Protein AF-S4PF97-F1 (afdb_monomer)

Sequence (84 aa):
VENTITVLLSLVTLLDAPENRARLLKDRALAIELCQIIHRTGLTQESVEALLLAADVLQPVVAAAREQLRKAMQDKIKELAPDE

Foldseek 3Di:
DVVLLVVLVVLLVQLVDPVSLVVCVVDVVSLVVLLVVLVVQCVPDPDPSSNVSSCSNVVSNVVSVVVVVVVVVVVVVCVVCVDD

Secondary structure (DSSP, 8-state):
-HHHHHHHHHHHHHHHSHHHHHHHHHSHHHHHHHHHHHHHHHHH---HHHHHHHHHHHHHHHHHHHHHHHHHHHHHHHHH----

Radius of gyration: 16.05 Å; Cα contacts (8 Å, |Δi|>4): 48; chains: 1; bounding box: 40×20×45 Å

Nearest PDB structures (foldseek):
  1seu-assembly1_A  TM=5.620E-01  e=6.776E+00  Homo sapiens
  3f57-assembly1_A  TM=5.747E-01  e=8.559E+00  Homo sapiens
  2n9d-assembly1_A  TM=4.299E-01  e=5.686E+00  Homo sapiens

Mean predicted aligned error: 4.06 Å

Structure (mmCIF, N/CA/C/O backbone):
data_AF-S4PF97-F1
#
_entry.id   AF-S4PF97-F1
#
loop_
_atom_site.group_PDB
_atom_site.id
_atom_site.type_symbol
_atom_site.label_atom_id
_atom_site.label_alt_id
_atom_site.label_comp_id
_atom_site.label_asym_id
_atom_site.label_entity_id
_atom_site.label_seq_id
_atom_site.pdbx_PDB_ins_code
_atom_site.Cartn_x
_atom_site.Cartn_y
_atom_site.Cartn_z
_atom_site.occupancy
_atom_site.B_iso_or_equiv
_atom_site.auth_seq_id
_atom_site.auth_comp_id
_atom_site.auth_asym_id
_atom_site.auth_atom_id
_atom_site.pdbx_PDB_model_num
ATOM 1 N N . VAL A 1 1 ? -13.376 0.079 15.916 1.00 66.62 1 VAL A N 1
ATOM 2 C CA . VAL A 1 1 ? -12.007 0.643 15.859 1.00 66.62 1 VAL A CA 1
ATOM 3 C C . VAL A 1 1 ? -10.962 -0.446 16.038 1.00 66.62 1 VAL A C 1
ATOM 5 O O . VAL A 1 1 ? -10.095 -0.546 15.186 1.00 66.62 1 VAL A O 1
ATOM 8 N N . GLU A 1 2 ? -11.083 -1.302 17.058 1.00 75.50 2 GLU A N 1
ATOM 9 C CA . GLU A 1 2 ? -10.126 -2.391 17.332 1.00 75.50 2 GLU A CA 1
ATOM 10 C C . GLU A 1 2 ? -9.844 -3.277 16.102 1.00 75.50 2 GLU A C 1
ATOM 12 O O . GLU A 1 2 ? -8.698 -3.380 15.678 1.00 75.50 2 GLU A O 1
ATOM 17 N N . ASN A 1 3 ? -10.887 -3.753 15.407 1.00 88.81 3 ASN A N 1
ATOM 18 C CA . ASN A 1 3 ? -10.716 -4.523 14.165 1.00 88.81 3 ASN A CA 1
ATOM 19 C C . ASN A 1 3 ? -9.968 -3.755 13.056 1.00 88.81 3 ASN A C 1
ATOM 21 O O . ASN A 1 3 ? -9.206 -4.356 12.304 1.00 88.81 3 ASN A O 1
ATOM 25 N N . THR A 1 4 ? -10.165 -2.437 12.940 1.00 94.19 4 THR A N 1
ATOM 26 C CA . THR A 1 4 ? -9.479 -1.608 11.933 1.00 94.19 4 THR A CA 1
ATOM 27 C C . THR A 1 4 ? -7.990 -1.515 12.241 1.00 94.19 4 THR A C 1
ATOM 29 O O . THR A 1 4 ? -7.170 -1.714 11.351 1.00 94.19 4 THR A O 1
ATOM 32 N N . ILE A 1 5 ? -7.639 -1.259 13.503 1.00 96.69 5 ILE A N 1
ATOM 33 C CA . ILE A 1 5 ? -6.248 -1.160 13.958 1.00 96.69 5 ILE A CA 1
ATOM 34 C C . ILE A 1 5 ? -5.521 -2.491 13.741 1.00 96.69 5 ILE A C 1
ATOM 36 O O . ILE A 1 5 ? -4.442 -2.503 13.154 1.00 96.69 5 ILE A O 1
ATOM 40 N N . THR A 1 6 ? -6.132 -3.623 14.110 1.00 97.44 6 THR A N 1
ATOM 41 C CA . THR A 1 6 ? -5.535 -4.952 13.896 1.00 97.44 6 THR A CA 1
ATOM 42 C C . THR A 1 6 ? -5.284 -5.249 12.416 1.00 97.44 6 THR A C 1
ATOM 44 O O . THR A 1 6 ? -4.236 -5.794 12.062 1.00 97.44 6 THR A O 1
ATOM 47 N N . VAL A 1 7 ? -6.215 -4.875 11.532 1.00 97.50 7 VAL A N 1
ATOM 48 C CA . VAL A 1 7 ? -6.038 -5.040 10.081 1.00 97.50 7 VAL A CA 1
ATOM 49 C C . VAL A 1 7 ? -4.916 -4.144 9.563 1.00 97.50 7 VAL A C 1
ATOM 51 O O . VAL A 1 7 ? -4.068 -4.618 8.811 1.00 97.50 7 VAL A O 1
ATOM 54 N N . LEU A 1 8 ? -4.868 -2.876 9.976 1.00 97.94 8 LEU A N 1
ATOM 55 C CA . LEU A 1 8 ? -3.810 -1.957 9.558 1.00 97.94 8 LEU A CA 1
ATOM 56 C C . LEU A 1 8 ? -2.430 -2.430 10.035 1.00 97.94 8 LEU A C 1
ATOM 58 O O . LEU A 1 8 ? -1.504 -2.465 9.233 1.00 97.94 8 LEU A O 1
ATOM 62 N N . LEU A 1 9 ? -2.307 -2.892 11.282 1.00 98.00 9 LEU A N 1
ATOM 63 C CA . LEU A 1 9 ? -1.079 -3.512 11.795 1.00 98.00 9 LEU A CA 1
ATOM 64 C C . LEU A 1 9 ? -0.667 -4.729 10.963 1.00 98.00 9 LEU A C 1
ATOM 66 O O . LEU A 1 9 ? 0.492 -4.852 10.577 1.00 98.00 9 LEU A O 1
ATOM 70 N N . SER A 1 10 ? -1.625 -5.595 10.627 1.00 98.06 10 SER A N 1
ATOM 71 C CA . SER A 1 10 ? -1.365 -6.769 9.787 1.00 98.06 10 SER A CA 1
ATOM 72 C C . SER A 1 10 ? -0.854 -6.370 8.400 1.00 98.06 10 SER A C 1
ATOM 74 O O . SER A 1 10 ? 0.049 -7.013 7.867 1.00 98.06 10 SER A O 1
ATOM 76 N N . LEU A 1 11 ? -1.397 -5.294 7.821 1.00 97.94 11 LEU A N 1
ATOM 77 C CA . LEU A 1 11 ? -0.931 -4.741 6.549 1.00 97.94 11 LEU A CA 1
ATOM 78 C C . LEU A 1 11 ? 0.473 -4.144 6.665 1.00 97.94 11 LEU A C 1
ATOM 80 O O . LEU A 1 11 ? 1.292 -4.409 5.790 1.00 97.94 11 LEU A O 1
ATOM 84 N N . VAL A 1 12 ? 0.773 -3.401 7.734 1.00 97.94 12 VAL A N 1
ATOM 85 C CA . VAL A 1 12 ? 2.126 -2.884 8.001 1.00 97.94 12 VAL A CA 1
ATOM 86 C C . VAL A 1 12 ? 3.125 -4.039 8.067 1.00 97.94 12 VAL A C 1
ATOM 88 O O . VAL A 1 12 ? 4.109 -4.034 7.333 1.00 97.94 12 VAL A O 1
ATOM 91 N N . THR A 1 13 ? 2.845 -5.079 8.859 1.00 97.44 13 THR A N 1
ATOM 92 C CA . THR A 1 13 ? 3.718 -6.260 8.963 1.00 97.44 13 THR A CA 1
ATOM 93 C C . THR A 1 13 ? 3.871 -6.985 7.627 1.00 97.44 13 THR A C 1
ATOM 95 O O . THR A 1 13 ? 4.977 -7.364 7.248 1.00 97.44 13 THR A O 1
A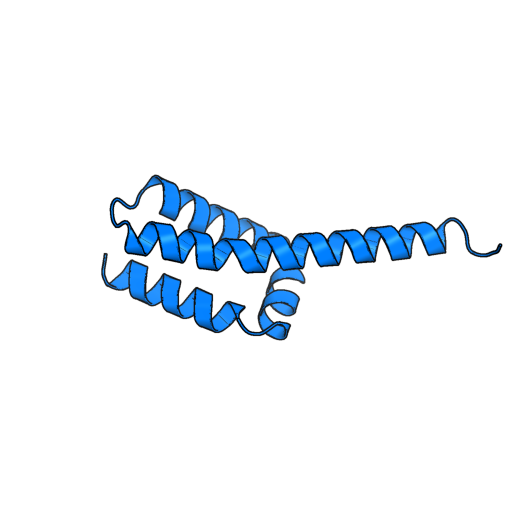TOM 98 N N . LEU A 1 14 ? 2.779 -7.171 6.880 1.00 97.62 14 LEU A N 1
ATOM 99 C CA . LEU A 1 14 ? 2.825 -7.838 5.580 1.00 97.62 14 LEU A CA 1
ATOM 100 C C . LEU A 1 14 ? 3.674 -7.051 4.573 1.00 97.62 14 LEU A C 1
ATOM 102 O O . LEU A 1 14 ? 4.414 -7.650 3.792 1.00 97.62 14 LEU A O 1
ATOM 106 N N . LEU A 1 15 ? 3.558 -5.723 4.577 1.00 97.19 15 LEU A N 1
ATOM 107 C CA . LEU A 1 15 ? 4.215 -4.834 3.622 1.00 97.19 15 LEU A CA 1
ATOM 108 C C . LEU A 1 15 ? 5.627 -4.426 4.036 1.00 97.19 15 LEU A C 1
ATOM 110 O O . LEU A 1 15 ? 6.306 -3.803 3.223 1.00 97.19 15 LEU A O 1
ATOM 114 N N . ASP A 1 16 ? 6.100 -4.799 5.224 1.00 95.62 16 ASP A N 1
ATOM 115 C CA . ASP A 1 16 ? 7.493 -4.607 5.645 1.00 95.62 16 ASP A CA 1
ATOM 116 C C . ASP A 1 16 ? 8.470 -5.449 4.799 1.00 95.62 16 ASP A C 1
ATOM 118 O O . ASP A 1 16 ? 9.558 -4.996 4.427 1.00 95.62 16 ASP A O 1
ATOM 122 N N . ALA A 1 17 ? 8.027 -6.624 4.342 1.00 96.31 17 ALA A N 1
ATOM 123 C CA . ALA A 1 17 ? 8.793 -7.481 3.441 1.00 96.31 17 ALA A CA 1
ATOM 124 C C . A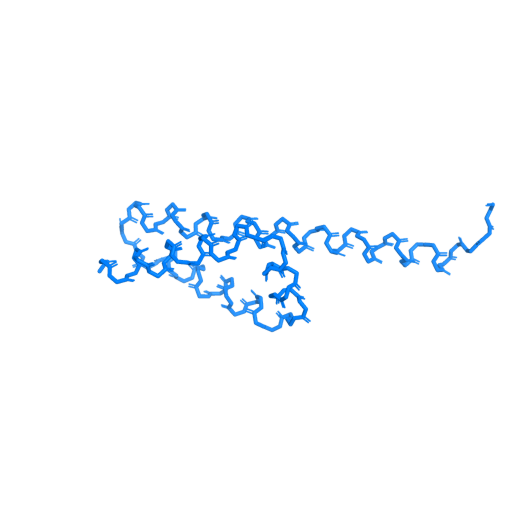LA A 1 17 ? 8.839 -6.919 1.995 1.00 96.31 17 ALA A C 1
ATOM 126 O O . ALA A 1 17 ? 7.784 -6.745 1.365 1.00 96.31 17 ALA A O 1
ATOM 127 N N . PRO A 1 18 ? 10.033 -6.676 1.411 1.00 94.31 18 PRO A N 1
ATOM 128 C CA . PRO A 1 18 ? 10.176 -6.193 0.033 1.00 94.31 18 PRO A CA 1
ATOM 129 C C . PRO A 1 18 ? 9.489 -7.072 -1.014 1.00 94.31 18 PRO A C 1
ATOM 131 O O . PRO A 1 18 ? 8.909 -6.557 -1.972 1.00 94.31 18 PRO A O 1
ATOM 134 N N . GLU A 1 19 ? 9.503 -8.390 -0.824 1.00 95.69 19 GLU A N 1
ATOM 135 C CA . GLU A 1 19 ? 8.922 -9.366 -1.746 1.00 95.69 19 GLU A CA 1
ATOM 136 C C . GLU A 1 19 ? 7.402 -9.218 -1.813 1.00 95.69 19 GLU A C 1
ATOM 138 O O . GLU A 1 19 ? 6.809 -9.322 -2.887 1.00 95.69 19 GLU A O 1
ATOM 143 N N . ASN A 1 20 ? 6.759 -8.920 -0.683 1.00 96.62 20 ASN A N 1
ATOM 144 C CA . ASN A 1 20 ? 5.317 -8.706 -0.633 1.00 96.62 20 ASN A CA 1
ATOM 145 C C . ASN A 1 20 ? 4.925 -7.408 -1.339 1.00 96.62 20 ASN A C 1
ATOM 147 O O . ASN A 1 20 ? 3.944 -7.397 -2.082 1.00 96.62 20 ASN A O 1
ATOM 151 N N . ARG A 1 21 ? 5.727 -6.344 -1.204 1.00 96.06 21 ARG A N 1
ATOM 152 C CA . ARG A 1 21 ? 5.522 -5.105 -1.974 1.00 96.06 21 ARG A CA 1
ATOM 153 C C . ARG A 1 21 ? 5.708 -5.332 -3.467 1.00 96.06 21 ARG A C 1
ATOM 155 O O . ARG A 1 21 ? 4.887 -4.880 -4.258 1.00 96.06 21 ARG A O 1
ATOM 162 N N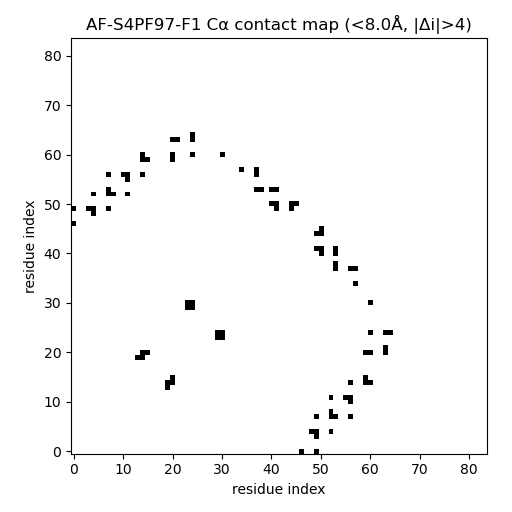 . ALA A 1 22 ? 6.743 -6.070 -3.861 1.00 94.69 22 ALA A N 1
ATOM 163 C CA . ALA A 1 22 ? 6.971 -6.416 -5.261 1.00 94.69 22 ALA A CA 1
ATOM 164 C C . ALA A 1 22 ?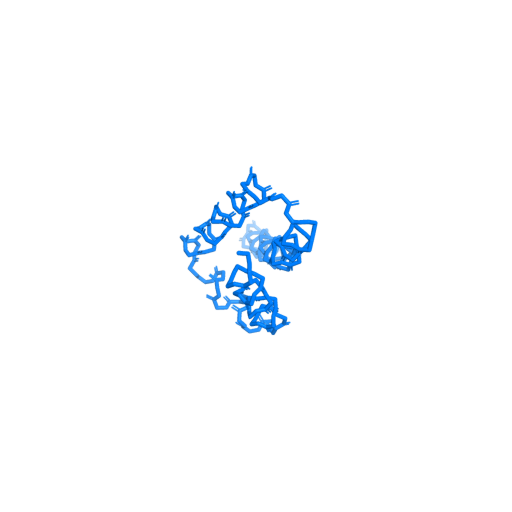 5.810 -7.246 -5.838 1.00 94.69 22 ALA A C 1
ATOM 166 O O . ALA A 1 22 ? 5.371 -7.002 -6.961 1.00 94.69 22 ALA A O 1
ATOM 167 N N . ARG A 1 23 ? 5.270 -8.194 -5.060 1.00 95.00 23 ARG A N 1
ATOM 168 C CA . ARG A 1 23 ? 4.084 -8.980 -5.436 1.00 95.00 23 ARG A CA 1
ATOM 169 C C . ARG A 1 23 ? 2.836 -8.114 -5.568 1.00 95.00 23 ARG A C 1
ATOM 171 O O . ARG A 1 23 ? 2.128 -8.267 -6.556 1.00 95.00 23 ARG A O 1
ATOM 178 N N . LEU A 1 24 ? 2.594 -7.212 -4.616 1.00 95.88 24 LEU A N 1
ATOM 179 C CA . LEU A 1 24 ? 1.489 -6.254 -4.663 1.00 95.88 24 LEU A CA 1
ATOM 180 C C . LEU A 1 24 ? 1.561 -5.402 -5.936 1.00 95.88 24 LEU A C 1
ATOM 182 O O . LEU A 1 24 ? 0.584 -5.299 -6.662 1.00 95.88 24 LEU A O 1
ATOM 186 N N . LEU A 1 25 ? 2.730 -4.833 -6.232 1.00 95.38 25 LEU A N 1
ATOM 187 C CA . LEU A 1 25 ? 2.917 -3.925 -7.366 1.00 95.38 25 LEU A CA 1
ATOM 188 C C . LEU A 1 25 ? 2.979 -4.621 -8.733 1.00 95.38 25 LEU A C 1
ATOM 190 O O . LEU A 1 25 ? 2.897 -3.953 -9.766 1.00 95.38 25 LEU A O 1
ATOM 194 N N . LYS A 1 26 ? 3.101 -5.954 -8.763 1.00 95.12 26 LYS A N 1
ATOM 195 C CA . LYS A 1 26 ? 2.958 -6.735 -9.997 1.00 95.12 26 LYS A CA 1
ATOM 196 C C . LYS A 1 26 ? 1.544 -6.607 -10.572 1.00 95.12 26 LYS A C 1
ATOM 198 O O . LYS A 1 26 ? 1.393 -6.600 -11.791 1.00 95.12 26 LYS A O 1
ATOM 203 N N . ASP A 1 27 ? 0.538 -6.480 -9.707 1.00 94.56 27 ASP A N 1
ATOM 204 C CA . ASP A 1 27 ? -0.834 -6.162 -10.090 1.00 94.56 27 ASP A CA 1
ATOM 205 C C . ASP A 1 27 ? -1.151 -4.702 -9.749 1.00 94.56 27 ASP A C 1
ATOM 207 O O . ASP A 1 27 ? -1.425 -4.323 -8.607 1.00 94.56 27 ASP A O 1
ATOM 211 N N . ARG A 1 28 ? -1.127 -3.854 -10.778 1.00 90.12 28 ARG A N 1
ATOM 212 C CA . ARG A 1 28 ? -1.386 -2.425 -10.614 1.00 90.12 28 ARG A CA 1
ATOM 213 C C . ARG A 1 28 ? -2.800 -2.145 -10.094 1.00 90.12 28 ARG A C 1
ATOM 215 O O . ARG A 1 28 ? -2.962 -1.168 -9.368 1.00 90.12 28 ARG A O 1
ATOM 222 N N . ALA A 1 29 ? -3.800 -2.952 -10.453 1.00 95.31 29 ALA A N 1
ATOM 223 C CA . ALA A 1 29 ? -5.171 -2.738 -9.996 1.00 95.31 29 ALA A CA 1
ATOM 224 C C . ALA A 1 29 ? -5.268 -2.963 -8.483 1.00 95.31 29 ALA A C 1
ATOM 226 O O . ALA A 1 29 ? -5.747 -2.085 -7.768 1.00 95.31 29 ALA A O 1
ATOM 227 N N . LEU A 1 30 ? -4.683 -4.058 -7.988 1.00 95.44 30 LEU A N 1
ATOM 228 C CA . LEU A 1 30 ? -4.646 -4.368 -6.558 1.00 95.44 30 LEU A CA 1
ATOM 229 C C . LEU A 1 30 ? -3.939 -3.275 -5.739 1.00 95.44 30 LEU A C 1
ATOM 231 O O . LEU A 1 30 ? -4.430 -2.860 -4.689 1.00 95.44 30 LEU A O 1
ATOM 235 N N . ALA A 1 31 ? -2.801 -2.770 -6.225 1.00 95.75 31 ALA A N 1
ATOM 236 C CA . ALA A 1 31 ? -2.083 -1.685 -5.557 1.00 95.75 31 ALA A CA 1
ATOM 237 C C . ALA A 1 31 ? -2.906 -0.383 -5.498 1.00 95.75 31 ALA A C 1
ATOM 239 O O . ALA A 1 31 ? -2.896 0.313 -4.481 1.00 95.75 31 ALA A O 1
ATOM 240 N N . ILE A 1 32 ? -3.634 -0.055 -6.572 1.00 96.44 32 ILE A N 1
ATOM 241 C CA . ILE A 1 32 ? -4.522 1.115 -6.621 1.00 96.44 32 ILE A CA 1
ATOM 242 C C . ILE A 1 32 ? -5.683 0.949 -5.638 1.00 96.44 32 ILE A C 1
ATOM 244 O O . ILE A 1 32 ? -5.965 1.878 -4.882 1.00 96.44 32 ILE A O 1
ATOM 248 N N . GLU A 1 33 ? -6.332 -0.214 -5.623 1.00 97.81 33 GLU A N 1
ATOM 249 C CA . GLU A 1 33 ? -7.449 -0.499 -4.720 1.00 97.81 33 GLU A CA 1
ATOM 250 C C . GLU A 1 33 ? -7.026 -0.413 -3.254 1.00 97.81 33 GLU A C 1
ATOM 252 O O . GLU A 1 33 ? -7.707 0.237 -2.459 1.00 97.81 33 GLU A O 1
ATOM 257 N N . LEU A 1 34 ? -5.861 -0.967 -2.899 1.00 97.25 34 LEU A N 1
ATOM 258 C CA . LEU A 1 34 ? -5.309 -0.823 -1.553 1.00 97.25 34 LEU A CA 1
ATOM 259 C C . LEU A 1 34 ? -5.132 0.657 -1.188 1.00 97.25 34 LEU A C 1
ATOM 261 O O . LEU A 1 34 ? -5.618 1.095 -0.147 1.00 97.25 34 LEU A O 1
ATOM 265 N N . CYS A 1 35 ? -4.500 1.452 -2.056 1.00 97.56 35 CYS A N 1
ATOM 266 C CA . CYS A 1 35 ? -4.331 2.886 -1.820 1.00 97.56 35 CYS A CA 1
ATOM 267 C C . CYS A 1 35 ? -5.675 3.611 -1.647 1.00 97.56 35 CYS A C 1
ATOM 269 O O . CYS A 1 35 ? -5.795 4.487 -0.792 1.00 97.56 35 CYS A O 1
ATOM 271 N N . GLN A 1 36 ? -6.700 3.247 -2.422 1.00 97.62 36 GLN A N 1
ATOM 272 C CA . GLN A 1 36 ? -8.037 3.837 -2.321 1.00 97.62 36 GLN A CA 1
ATOM 273 C C . GLN A 1 36 ? -8.739 3.476 -1.010 1.00 97.62 36 GLN A C 1
ATOM 275 O O . GLN A 1 36 ? -9.357 4.348 -0.393 1.00 97.62 36 GLN A O 1
ATOM 280 N N . ILE A 1 37 ? -8.635 2.217 -0.575 1.00 97.25 37 ILE A N 1
ATOM 281 C CA . ILE A 1 37 ? -9.178 1.751 0.705 1.00 97.25 37 ILE A CA 1
ATOM 282 C C . ILE A 1 37 ? -8.514 2.518 1.846 1.00 97.25 37 ILE A C 1
ATOM 284 O O . ILE A 1 37 ? -9.213 3.111 2.663 1.00 97.25 37 ILE A O 1
ATOM 288 N N . ILE A 1 38 ? -7.180 2.584 1.867 1.00 97.81 38 ILE A N 1
ATOM 289 C CA . ILE A 1 38 ? -6.447 3.253 2.945 1.00 97.81 38 ILE A CA 1
ATOM 290 C C . ILE A 1 38 ? -6.685 4.767 2.940 1.00 97.81 38 ILE A C 1
ATOM 292 O O . ILE A 1 38 ? -6.877 5.353 4.003 1.00 97.81 38 ILE A O 1
ATOM 296 N N . HIS A 1 39 ? -6.777 5.398 1.767 1.00 96.00 39 HIS A N 1
ATOM 297 C CA . HIS A 1 39 ? -7.171 6.803 1.658 1.00 96.00 39 HIS A CA 1
ATOM 298 C C . HIS A 1 39 ? -8.556 7.056 2.275 1.00 96.00 39 HIS A C 1
ATOM 300 O O . HIS A 1 39 ? -8.715 7.977 3.072 1.00 96.00 39 HIS A O 1
ATOM 306 N N . ARG A 1 40 ? -9.556 6.213 1.977 1.00 96.56 40 ARG A N 1
ATOM 307 C CA . ARG A 1 40 ? -10.885 6.318 2.604 1.00 96.56 40 ARG A CA 1
ATOM 308 C C . ARG A 1 40 ? -10.839 6.064 4.108 1.00 96.56 40 ARG A C 1
ATOM 310 O O . ARG A 1 40 ? -11.518 6.776 4.843 1.00 96.56 40 ARG A O 1
ATOM 317 N N . THR A 1 41 ? -10.036 5.109 4.577 1.00 95.44 41 THR A N 1
ATOM 318 C CA . THR A 1 41 ? -9.796 4.893 6.012 1.00 95.44 41 THR A CA 1
ATOM 319 C C . THR A 1 41 ? -9.263 6.169 6.665 1.00 95.44 41 THR A C 1
ATOM 321 O O . THR A 1 41 ? -9.815 6.609 7.669 1.00 95.44 41 THR A O 1
ATOM 324 N N . GLY A 1 42 ? -8.279 6.832 6.049 1.00 94.38 42 GLY A N 1
ATOM 325 C CA . GLY A 1 42 ? -7.737 8.110 6.519 1.00 94.38 42 GLY A CA 1
ATOM 326 C C . GLY A 1 42 ? -8.759 9.253 6.583 1.00 94.38 42 GLY A C 1
ATOM 327 O O . GLY A 1 42 ? -8.651 10.128 7.432 1.00 94.38 42 GLY A O 1
ATOM 328 N N . LEU A 1 43 ? -9.774 9.243 5.714 1.00 95.69 43 LEU A N 1
ATOM 329 C CA . LEU A 1 43 ? -10.834 10.260 5.701 1.00 95.69 43 LEU A CA 1
ATOM 330 C C . LEU A 1 43 ? -11.994 9.970 6.665 1.00 95.69 43 LEU A C 1
ATOM 332 O O . LEU A 1 43 ? -12.824 10.847 6.887 1.00 95.69 43 LEU A O 1
ATOM 336 N N . THR A 1 44 ? -12.104 8.743 7.180 1.00 94.88 44 THR A N 1
ATOM 337 C CA . THR A 1 44 ? -13.296 8.281 7.919 1.00 94.88 44 THR A CA 1
ATOM 338 C C . THR A 1 44 ? -13.012 7.818 9.343 1.00 94.88 44 THR A C 1
ATOM 340 O O . THR A 1 44 ? -13.954 7.564 10.089 1.00 94.88 44 THR A O 1
ATOM 343 N N . GLN A 1 45 ? -11.747 7.674 9.739 1.00 93.50 45 GLN A N 1
ATOM 344 C CA . GLN A 1 45 ? -11.378 7.328 11.110 1.00 93.50 45 GLN A CA 1
ATOM 345 C C . GLN A 1 45 ? -11.061 8.582 11.929 1.00 93.50 45 GLN A C 1
ATOM 347 O O . GLN A 1 45 ? -10.365 9.478 11.467 1.00 93.50 45 GLN A O 1
ATOM 352 N N . GLU A 1 46 ? -11.514 8.600 13.181 1.00 93.44 46 GLU A N 1
ATOM 353 C CA . GLU A 1 46 ? -11.183 9.651 14.160 1.00 93.44 46 GLU A CA 1
ATOM 354 C C . GLU A 1 46 ? -10.013 9.248 15.075 1.00 93.44 46 GLU A C 1
ATOM 356 O O . GLU A 1 46 ? -9.435 10.078 15.774 1.00 93.44 46 GLU A O 1
ATOM 361 N N . SER A 1 47 ? -9.650 7.961 15.080 1.00 95.69 47 SER A N 1
ATOM 36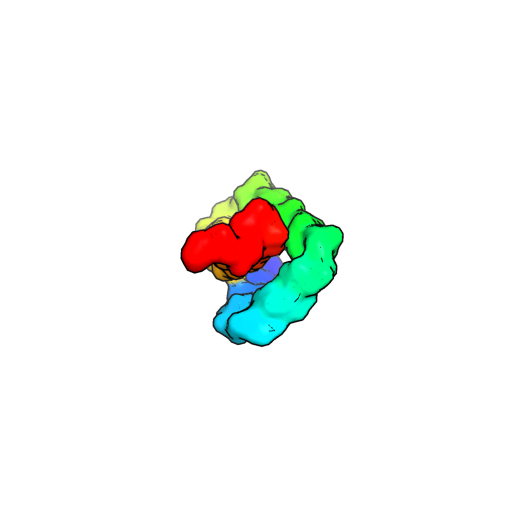2 C CA . SER A 1 47 ? -8.538 7.450 15.882 1.00 95.69 47 SER A CA 1
ATOM 363 C C . SER A 1 47 ? -7.200 7.883 15.288 1.00 95.69 47 SER A C 1
ATOM 365 O O . SER A 1 47 ? -6.854 7.477 14.179 1.00 95.69 47 SER A O 1
ATOM 367 N N . VAL A 1 48 ? -6.417 8.638 16.063 1.00 96.38 48 VAL A N 1
ATOM 368 C CA . VAL A 1 48 ? -5.048 9.045 15.698 1.00 96.38 48 VAL A CA 1
ATOM 369 C C . VAL A 1 48 ? -4.184 7.833 15.355 1.00 96.38 48 VAL A C 1
ATOM 371 O O . VAL A 1 48 ? -3.459 7.858 14.368 1.00 96.38 48 VAL A O 1
ATOM 374 N N . GLU A 1 49 ? -4.301 6.750 16.122 1.00 96.69 49 GLU A N 1
ATOM 375 C CA . GLU A 1 49 ? -3.560 5.512 15.872 1.00 96.69 49 GLU A CA 1
ATOM 376 C C . GLU A 1 49 ? -3.923 4.897 14.516 1.00 96.69 49 GLU A C 1
ATOM 378 O O . GLU A 1 49 ? -3.041 4.536 13.742 1.00 96.69 49 GLU A O 1
ATOM 383 N N . ALA A 1 50 ? -5.215 4.844 14.177 1.00 96.50 50 ALA A N 1
ATOM 384 C CA . ALA A 1 50 ? -5.650 4.333 12.880 1.00 96.50 50 ALA A CA 1
ATOM 385 C C . ALA A 1 50 ? -5.163 5.217 11.718 1.00 96.50 50 ALA A C 1
ATOM 387 O O . ALA A 1 50 ? -4.813 4.696 10.661 1.00 96.50 50 ALA A O 1
ATOM 388 N N . LEU A 1 51 ? -5.117 6.541 11.905 1.00 97.25 51 LEU A N 1
ATOM 389 C CA . LEU A 1 51 ? -4.601 7.478 10.902 1.00 97.25 51 LEU A CA 1
ATOM 390 C C . LEU A 1 51 ? -3.090 7.318 10.687 1.00 97.25 51 LEU A C 1
ATOM 392 O O . LEU A 1 51 ? -2.635 7.316 9.543 1.00 97.25 51 LEU A O 1
ATOM 396 N N . LEU A 1 52 ? -2.323 7.144 11.766 1.00 98.00 52 LEU A N 1
ATOM 397 C CA . LEU A 1 52 ? -0.884 6.886 11.692 1.00 98.00 52 LEU A CA 1
ATOM 398 C C . LEU A 1 52 ? -0.601 5.549 11.004 1.00 98.00 52 LEU A C 1
ATOM 400 O O . LEU A 1 52 ? 0.145 5.513 10.031 1.00 98.00 52 LEU A O 1
ATOM 404 N N . LEU A 1 53 ? -1.290 4.479 11.405 1.00 97.81 53 LEU A N 1
ATOM 405 C CA . LEU A 1 53 ? -1.131 3.172 10.772 1.00 97.81 53 LEU A CA 1
ATOM 406 C C . LEU A 1 53 ? -1.548 3.181 9.293 1.00 97.81 53 LEU A C 1
ATOM 408 O O . LEU A 1 53 ? -0.928 2.516 8.469 1.00 97.81 53 LEU A O 1
ATOM 412 N N . ALA A 1 54 ? -2.575 3.948 8.916 1.00 97.88 54 ALA A N 1
ATOM 413 C CA . ALA A 1 54 ? -2.933 4.138 7.511 1.00 97.88 54 ALA A CA 1
ATOM 414 C C . ALA A 1 54 ? -1.789 4.793 6.711 1.00 97.88 54 ALA A C 1
ATOM 416 O O . ALA A 1 54 ? -1.502 4.373 5.585 1.00 97.88 54 ALA A O 1
ATOM 417 N N . ALA A 1 55 ? -1.101 5.784 7.286 1.00 97.44 55 ALA A N 1
ATOM 418 C CA . ALA A 1 55 ? 0.087 6.372 6.673 1.00 97.44 55 ALA A CA 1
ATOM 419 C C . ALA A 1 55 ? 1.241 5.356 6.577 1.00 97.44 55 ALA A C 1
ATOM 421 O O . ALA A 1 55 ? 1.861 5.249 5.515 1.00 97.44 55 ALA A O 1
ATOM 422 N N . ASP A 1 56 ? 1.454 4.557 7.626 1.00 97.75 56 ASP A N 1
ATOM 423 C CA . ASP A 1 56 ? 2.480 3.506 7.670 1.00 97.75 56 ASP A CA 1
ATOM 424 C C . ASP A 1 56 ? 2.237 2.403 6.629 1.00 97.75 56 ASP A C 1
ATOM 426 O O . ASP A 1 56 ? 3.188 1.845 6.085 1.00 97.75 56 ASP A O 1
ATOM 430 N N . VAL A 1 57 ? 0.978 2.120 6.276 1.00 98.00 57 VAL A N 1
ATOM 431 C CA . VAL A 1 57 ? 0.635 1.225 5.157 1.00 98.00 57 VAL A CA 1
ATOM 432 C C . VAL A 1 57 ? 0.958 1.871 3.803 1.00 98.00 57 VAL A C 1
ATOM 434 O O . VAL A 1 57 ? 1.513 1.215 2.920 1.00 98.00 57 VAL A O 1
ATOM 437 N N . LEU A 1 58 ? 0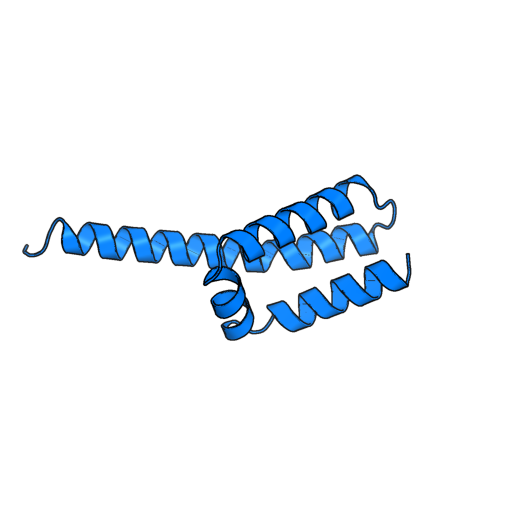.620 3.151 3.603 1.00 96.94 58 LEU A N 1
ATOM 438 C CA . LEU A 1 58 ? 0.784 3.831 2.308 1.00 96.94 58 LEU A CA 1
ATOM 439 C C . LEU A 1 58 ? 2.243 4.122 1.955 1.00 96.94 58 LEU A C 1
ATOM 441 O O . LEU A 1 58 ? 2.638 3.974 0.795 1.00 96.94 58 LEU A O 1
ATOM 445 N N . GLN A 1 59 ? 3.044 4.555 2.928 1.00 96.38 59 GLN A N 1
ATOM 446 C CA . GLN A 1 59 ? 4.421 4.988 2.708 1.00 96.38 59 GLN A CA 1
ATOM 447 C C . GLN A 1 59 ? 5.279 3.954 1.949 1.00 96.38 59 GLN A C 1
ATOM 449 O O . GLN A 1 59 ? 5.855 4.314 0.913 1.00 96.38 59 GLN A O 1
ATOM 454 N N . PRO A 1 60 ? 5.366 2.680 2.375 1.00 95.69 60 PRO A N 1
ATOM 455 C CA . PRO A 1 60 ? 6.194 1.695 1.690 1.00 95.69 60 PRO A CA 1
ATOM 456 C C . PRO A 1 60 ? 5.638 1.301 0.311 1.00 95.69 60 PRO A C 1
ATOM 458 O O . PRO A 1 60 ? 6.421 1.016 -0.598 1.00 95.69 60 PRO A O 1
ATOM 461 N N . VAL A 1 61 ? 4.314 1.343 0.111 1.00 96.12 61 VAL A N 1
ATOM 462 C CA . VAL A 1 61 ? 3.678 1.091 -1.198 1.00 96.12 61 VAL A CA 1
ATOM 463 C C . VAL A 1 61 ? 4.055 2.186 -2.196 1.00 96.12 61 VAL A C 1
ATOM 465 O O . VAL A 1 61 ? 4.503 1.890 -3.305 1.00 96.12 61 VAL A O 1
ATOM 468 N N . VAL A 1 62 ? 3.943 3.457 -1.796 1.00 95.31 62 VAL A N 1
ATOM 469 C CA . VAL A 1 62 ? 4.306 4.605 -2.642 1.00 95.31 62 VAL A CA 1
ATOM 470 C C . VAL A 1 62 ? 5.805 4.620 -2.940 1.00 95.31 62 VAL A C 1
ATOM 472 O O . VAL A 1 62 ? 6.197 4.883 -4.079 1.00 95.31 62 VAL A O 1
ATOM 475 N N . ALA A 1 63 ? 6.649 4.318 -1.951 1.00 95.75 63 ALA A N 1
ATOM 476 C CA . ALA A 1 63 ? 8.094 4.235 -2.144 1.00 95.75 63 ALA A CA 1
ATOM 477 C C . ALA A 1 63 ? 8.466 3.155 -3.172 1.00 95.75 63 ALA A C 1
ATOM 479 O O . ALA A 1 63 ? 9.200 3.434 -4.121 1.00 95.75 63 ALA A O 1
ATOM 480 N N . ALA A 1 64 ? 7.902 1.953 -3.040 1.00 95.00 64 ALA A N 1
ATOM 481 C CA . ALA A 1 64 ? 8.160 0.858 -3.969 1.00 95.00 64 ALA A CA 1
ATOM 482 C C . ALA A 1 64 ? 7.620 1.152 -5.385 1.00 95.00 64 ALA A C 1
ATOM 484 O O . ALA A 1 64 ? 8.297 0.861 -6.370 1.00 95.00 64 ALA A O 1
ATOM 485 N N . ALA A 1 65 ? 6.459 1.806 -5.507 1.00 95.00 65 ALA A N 1
ATOM 486 C CA . ALA A 1 65 ? 5.914 2.219 -6.802 1.00 95.00 65 ALA A CA 1
ATOM 487 C C . ALA A 1 65 ? 6.795 3.274 -7.495 1.00 95.00 65 ALA A C 1
ATOM 489 O O . ALA A 1 65 ? 7.021 3.203 -8.705 1.00 95.00 65 ALA A O 1
ATOM 490 N N . ARG A 1 66 ? 7.329 4.243 -6.735 1.00 95.81 66 ARG A N 1
ATOM 491 C CA . ARG A 1 66 ? 8.286 5.238 -7.248 1.00 95.81 66 ARG A CA 1
ATOM 492 C C . ARG A 1 66 ? 9.567 4.579 -7.745 1.00 95.81 66 ARG A C 1
ATOM 494 O O . ARG A 1 66 ? 10.063 4.965 -8.801 1.00 95.81 66 ARG A O 1
ATOM 501 N N . GLU A 1 67 ? 10.078 3.595 -7.014 1.00 95.12 67 GLU A N 1
ATOM 502 C CA . GLU A 1 67 ? 11.281 2.862 -7.409 1.00 95.12 67 GLU A CA 1
ATOM 503 C C . GLU A 1 67 ? 11.057 2.055 -8.691 1.00 95.12 67 GLU A C 1
ATOM 505 O O . GLU A 1 67 ? 11.832 2.158 -9.641 1.00 95.12 67 GLU A O 1
ATOM 510 N N . GLN A 1 68 ? 9.939 1.330 -8.779 1.00 93.81 68 GLN A N 1
ATOM 511 C CA . GLN A 1 68 ? 9.574 0.599 -9.990 1.00 93.81 68 G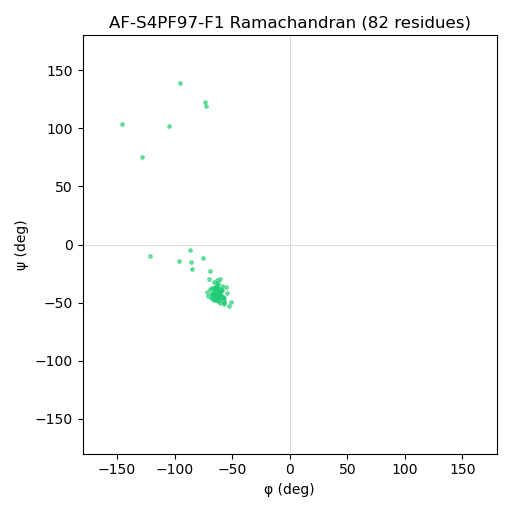LN A CA 1
ATOM 512 C C . GLN A 1 68 ? 9.430 1.532 -11.201 1.00 93.81 68 GLN A C 1
ATOM 514 O O . GLN A 1 68 ? 9.884 1.190 -12.293 1.00 93.81 68 GLN A O 1
ATOM 519 N N . LEU A 1 69 ? 8.848 2.722 -11.013 1.00 94.44 69 LEU A N 1
ATOM 520 C CA . LEU A 1 69 ? 8.756 3.731 -12.064 1.00 94.44 69 LEU A CA 1
ATOM 521 C C . LEU A 1 69 ? 10.141 4.233 -12.492 1.00 94.44 69 LEU A C 1
ATOM 523 O O . LEU A 1 69 ? 10.408 4.288 -13.690 1.00 94.44 69 LEU A O 1
ATOM 527 N N . ARG A 1 70 ? 11.035 4.564 -11.546 1.00 96.31 70 ARG A N 1
ATOM 528 C CA . ARG A 1 70 ? 12.411 4.986 -11.871 1.00 96.31 70 ARG A CA 1
ATOM 529 C C . ARG A 1 70 ? 13.138 3.919 -12.678 1.00 96.31 70 ARG A C 1
ATOM 531 O O . ARG A 1 70 ? 13.750 4.253 -13.690 1.00 96.31 70 ARG A O 1
ATOM 538 N N . LYS A 1 71 ? 13.031 2.654 -12.271 1.00 94.94 71 LYS A N 1
ATOM 539 C CA . LYS A 1 71 ? 13.639 1.530 -12.986 1.00 94.94 71 LYS A CA 1
ATOM 540 C C . LYS A 1 71 ? 13.073 1.387 -14.399 1.00 94.94 71 LYS A C 1
ATOM 542 O O . LYS A 1 71 ? 13.839 1.354 -15.353 1.00 94.94 71 LYS A O 1
ATOM 547 N N . ALA A 1 72 ? 11.748 1.412 -14.550 1.00 94.06 72 ALA A N 1
ATOM 548 C CA . ALA A 1 72 ? 11.104 1.344 -15.861 1.00 94.06 72 ALA A CA 1
ATOM 549 C C . ALA A 1 72 ? 11.517 2.509 -16.780 1.00 94.06 72 ALA A C 1
ATOM 551 O O . ALA A 1 72 ? 11.725 2.310 -17.974 1.00 94.06 72 ALA A O 1
ATOM 552 N N . MET A 1 73 ? 11.678 3.718 -16.231 1.00 95.44 73 MET A N 1
ATOM 553 C CA . MET A 1 73 ? 12.190 4.867 -16.982 1.00 95.44 73 MET A CA 1
ATOM 554 C C . MET A 1 73 ? 13.643 4.664 -17.419 1.00 95.44 73 MET A C 1
ATOM 556 O O . MET A 1 73 ? 13.967 4.945 -18.567 1.00 95.44 73 MET A O 1
ATOM 560 N N . GLN A 1 74 ? 14.514 4.168 -16.536 1.00 95.19 74 GLN A N 1
ATOM 561 C CA . GLN A 1 74 ? 15.912 3.876 -16.870 1.00 95.19 74 GLN A CA 1
ATOM 562 C C . GLN A 1 74 ? 16.032 2.790 -17.942 1.00 95.19 74 GLN A C 1
ATOM 564 O O . GLN A 1 74 ? 16.809 2.951 -18.880 1.00 95.19 74 GLN A O 1
ATOM 569 N N . ASP A 1 75 ? 15.247 1.719 -17.831 1.00 94.75 75 ASP A N 1
ATOM 570 C CA . ASP A 1 75 ? 15.208 0.645 -18.824 1.00 94.75 75 ASP A CA 1
ATOM 571 C C . ASP A 1 75 ? 14.733 1.186 -20.178 1.00 94.75 75 ASP A C 1
ATOM 573 O O . ASP A 1 75 ? 15.340 0.899 -21.209 1.00 94.75 75 ASP A O 1
ATOM 577 N N . LYS A 1 76 ? 13.716 2.061 -20.175 1.00 94.12 76 LYS A N 1
ATOM 578 C CA . LYS A 1 76 ? 13.233 2.708 -21.399 1.00 94.12 76 LYS A CA 1
ATOM 579 C C . LYS A 1 76 ? 14.262 3.657 -22.013 1.00 94.12 76 LYS A C 1
ATOM 581 O O . LYS A 1 76 ? 14.379 3.700 -23.230 1.00 94.12 76 LYS A O 1
ATOM 586 N N . ILE A 1 77 ? 15.019 4.397 -21.203 1.00 93.31 77 ILE A N 1
ATOM 587 C CA . ILE A 1 77 ? 16.105 5.263 -21.692 1.00 93.31 77 ILE A CA 1
ATOM 588 C C . ILE A 1 77 ? 17.194 4.425 -22.370 1.00 93.31 77 ILE A C 1
ATOM 590 O O . ILE A 1 77 ? 17.603 4.764 -23.475 1.00 93.31 77 ILE A O 1
ATOM 594 N N . LYS A 1 78 ? 17.617 3.312 -21.755 1.00 92.38 78 LYS A N 1
ATOM 595 C CA . LYS A 1 78 ? 18.610 2.395 -22.343 1.00 92.38 78 LYS A CA 1
ATOM 596 C C . LYS A 1 78 ? 18.127 1.761 -23.647 1.00 92.38 78 LYS A C 1
ATOM 598 O O . LYS A 1 78 ? 18.909 1.607 -24.572 1.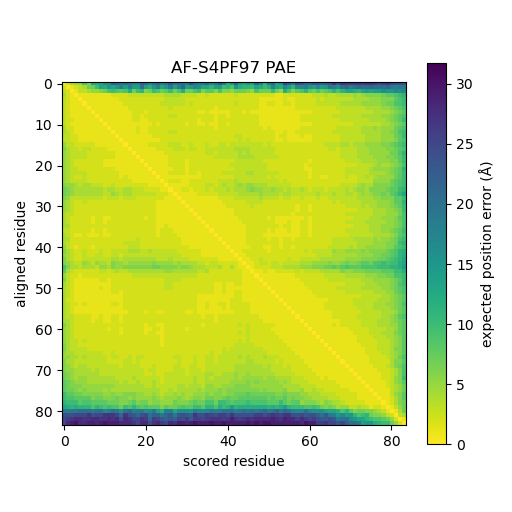00 92.38 78 LYS A O 1
ATOM 603 N N . GLU A 1 79 ? 16.844 1.413 -23.736 1.00 91.56 79 GLU A N 1
ATOM 604 C CA . GLU A 1 79 ? 16.244 0.901 -24.976 1.00 91.56 79 GLU A CA 1
ATOM 605 C C . GLU A 1 79 ? 16.289 1.945 -26.107 1.00 91.56 79 GLU A C 1
ATOM 607 O O . GLU A 1 79 ? 16.482 1.595 -27.268 1.00 91.56 79 GLU A O 1
ATOM 612 N N . LEU A 1 80 ? 16.107 3.227 -25.773 1.00 90.25 80 LEU A N 1
ATOM 613 C CA . LEU A 1 80 ? 16.059 4.330 -26.738 1.00 90.25 80 LEU A CA 1
ATOM 614 C C . LEU A 1 80 ? 17.443 4.878 -27.126 1.00 90.25 80 LEU A C 1
ATOM 616 O O . LEU A 1 80 ? 17.559 5.500 -28.179 1.00 90.25 80 LEU A O 1
ATOM 620 N N . ALA A 1 81 ? 18.471 4.646 -26.308 1.00 84.62 81 ALA A N 1
ATOM 621 C CA . ALA A 1 81 ? 19.866 4.986 -26.590 1.00 84.62 81 ALA A CA 1
ATOM 622 C C . ALA A 1 81 ? 20.764 3.752 -26.364 1.00 84.62 81 ALA A C 1
ATOM 624 O O . ALA A 1 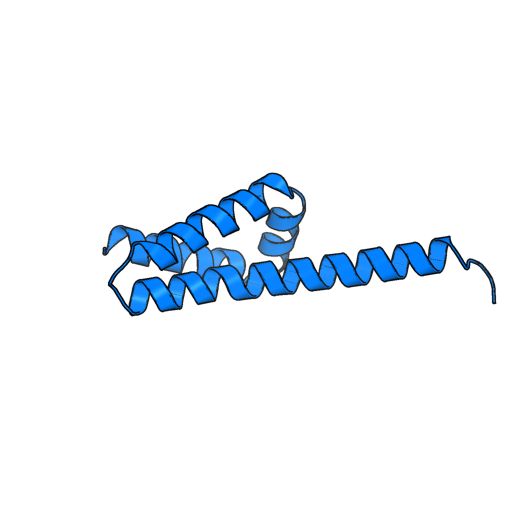81 ? 21.433 3.672 -25.332 1.00 84.62 81 ALA A O 1
ATOM 625 N N . PRO A 1 82 ? 20.743 2.767 -27.288 1.00 68.69 82 PRO A N 1
ATOM 626 C CA . PRO A 1 82 ? 21.468 1.516 -27.098 1.00 68.69 82 PRO A CA 1
ATOM 627 C C . PRO A 1 82 ? 22.996 1.658 -27.164 1.00 68.69 82 PRO A C 1
ATOM 629 O O . PRO A 1 82 ? 23.670 0.817 -26.582 1.00 68.69 82 PRO A O 1
ATOM 632 N N . ASP A 1 83 ? 23.529 2.705 -27.807 1.00 70.19 83 ASP A N 1
ATOM 633 C CA . ASP A 1 83 ? 24.969 2.891 -28.027 1.00 70.19 83 ASP A CA 1
ATOM 634 C C . ASP A 1 83 ? 25.378 4.385 -27.986 1.00 70.19 83 ASP A C 1
ATOM 636 O O . ASP A 1 83 ? 25.169 5.127 -28.949 1.00 70.19 83 ASP A O 1
ATOM 640 N N . GLU A 1 84 ? 25.985 4.798 -26.868 1.00 52.19 84 GLU A N 1
ATOM 641 C CA . GLU A 1 84 ? 27.177 5.670 -26.808 1.00 52.19 84 GLU A CA 1
ATOM 642 C C . GLU A 1 84 ? 28.292 4.885 -26.104 1.00 52.19 84 GLU A C 1
ATOM 644 O O . GLU A 1 84 ? 27.978 4.195 -25.102 1.00 52.19 84 GLU A O 1
#

Solvent-accessible surface area (backbone atoms only — not comparable to full-atom values): 4684 Å² total; per-residue (Å²): 107,69,72,57,43,56,50,35,51,50,47,34,62,53,50,68,41,68,67,48,44,54,57,42,60,71,39,59,66,60,43,50,52,51,52,52,52,40,52,51,48,52,75,71,57,86,49,65,68,50,43,51,38,36,48,59,43,46,52,58,52,54,52,51,52,52,50,54,48,53,49,54,52,52,54,51,49,44,70,76,53,79,80,132

pLDDT: mean 93.87, std 7.44, range [52.19, 98.06]

Organism: NCBI:txid116150